Protein AF-A0A0N1ATU5-F1 (afdb_monomer_lite)

Foldseek 3Di:
DDPVVLLVVLLVCCQVPVVSSVVSLVVVCVVCVVCLLVSLQSVLVSCVVNLVLVSSLVSLVVQCPDPPHDLVSLQSNLQSCVLVVNLVRNLVSLVVSLVRCVVVVNPPCNQVSLLSNLLSCLVVVNNVSSVVSLVPHDQPDWDDPRPPDPDIRGSVVSVVSNVD

Radius of gyration: 16.93 Å; chains: 1; bounding box: 48×28×43 Å

pLDDT: mean 94.08, std 5.91, range [60.84, 98.5]

Structure (mmCIF, N/CA/C/O backbone):
data_AF-A0A0N1ATU5-F1
#
_entry.id   AF-A0A0N1ATU5-F1
#
loop_
_atom_site.group_PDB
_atom_site.id
_atom_site.type_symbol
_atom_site.label_atom_id
_atom_site.label_alt_id
_atom_site.label_comp_id
_atom_site.label_asym_id
_atom_site.label_entity_id
_atom_site.label_seq_id
_atom_site.pdbx_PDB_ins_code
_atom_site.Cartn_x
_atom_site.Cartn_y
_atom_site.Cartn_z
_atom_site.occupancy
_atom_site.B_iso_or_equiv
_atom_site.auth_seq_id
_atom_site.auth_comp_id
_atom_site.auth_asym_id
_atom_site.auth_atom_id
_atom_site.pdbx_PDB_model_num
ATOM 1 N N . MET A 1 1 ? 24.249 3.935 -19.904 1.00 75.50 1 MET A N 1
ATOM 2 C CA . MET A 1 1 ? 23.055 4.356 -19.153 1.00 75.50 1 MET A CA 1
ATOM 3 C C . MET A 1 1 ? 23.058 3.598 -17.836 1.00 75.50 1 MET A C 1
ATOM 5 O O . MET A 1 1 ? 23.311 2.400 -17.853 1.00 75.50 1 MET A O 1
ATOM 9 N N . THR A 1 2 ? 22.911 4.289 -16.713 1.00 92.00 2 THR A N 1
ATOM 10 C CA . THR A 1 2 ? 22.862 3.700 -15.366 1.00 92.00 2 THR A CA 1
ATOM 11 C C . THR A 1 2 ? 21.476 3.112 -15.080 1.00 92.00 2 THR A C 1
ATOM 13 O O . THR A 1 2 ? 20.499 3.523 -15.704 1.00 92.00 2 THR A O 1
ATOM 16 N N . LEU A 1 3 ? 21.359 2.213 -14.092 1.00 90.31 3 LEU A N 1
ATOM 17 C CA . LEU A 1 3 ? 20.059 1.662 -13.672 1.00 90.31 3 LEU A CA 1
ATOM 18 C C . LEU A 1 3 ? 19.064 2.768 -13.287 1.00 90.31 3 LEU A C 1
ATOM 20 O O . LEU A 1 3 ? 17.895 2.719 -13.651 1.00 90.31 3 LEU A O 1
ATOM 24 N N . LYS A 1 4 ? 19.539 3.824 -12.618 1.00 91.50 4 LYS A N 1
ATOM 25 C CA . LYS A 1 4 ? 18.715 4.985 -12.257 1.00 91.50 4 LYS A CA 1
ATOM 26 C C . LYS A 1 4 ? 18.145 5.703 -13.488 1.00 91.50 4 LYS A C 1
ATOM 28 O O . LYS A 1 4 ? 16.983 6.110 -13.481 1.00 91.50 4 LYS A O 1
ATOM 33 N N . GLU A 1 5 ? 18.951 5.865 -14.536 1.00 94.62 5 GLU A N 1
ATOM 34 C CA . GLU A 1 5 ? 18.516 6.480 -15.797 1.00 94.62 5 GLU A CA 1
ATOM 35 C C . GLU A 1 5 ? 17.506 5.583 -16.522 1.00 94.62 5 GLU A C 1
ATOM 37 O O . GLU A 1 5 ? 16.479 6.080 -16.979 1.00 94.62 5 GLU A O 1
ATOM 42 N N . GLN A 1 6 ? 17.744 4.266 -16.555 1.00 95.44 6 GLN A N 1
ATOM 43 C CA . GLN A 1 6 ? 16.803 3.303 -17.134 1.00 95.44 6 GLN A CA 1
ATOM 44 C C . GLN A 1 6 ? 15.454 3.307 -16.402 1.00 95.44 6 GLN A C 1
ATOM 46 O O . GLN A 1 6 ? 14.415 3.371 -17.052 1.00 95.44 6 GLN A O 1
ATOM 51 N N . LEU A 1 7 ? 15.458 3.312 -15.065 1.00 94.56 7 LEU A N 1
ATOM 52 C CA . LEU A 1 7 ? 14.240 3.375 -14.247 1.00 94.56 7 LEU A CA 1
ATOM 53 C C . LEU A 1 7 ? 13.469 4.675 -14.450 1.00 94.56 7 LEU A C 1
ATOM 55 O O . LEU A 1 7 ? 12.244 4.676 -14.527 1.00 94.56 7 LEU A O 1
ATOM 59 N N . THR A 1 8 ? 14.184 5.796 -14.548 1.00 93.69 8 THR A N 1
ATOM 60 C CA . THR A 1 8 ? 13.558 7.089 -14.850 1.00 93.69 8 THR A CA 1
ATOM 61 C C . THR A 1 8 ? 12.870 7.040 -16.209 1.00 93.69 8 THR A C 1
ATOM 63 O O . THR A 1 8 ? 11.702 7.399 -16.302 1.00 93.69 8 THR A O 1
ATOM 66 N N . ARG A 1 9 ? 13.551 6.518 -17.238 1.00 95.38 9 ARG A N 1
ATOM 67 C CA . ARG A 1 9 ? 12.968 6.352 -18.573 1.00 95.38 9 ARG A CA 1
ATOM 68 C C . ARG A 1 9 ? 11.738 5.441 -18.551 1.00 95.38 9 ARG A C 1
ATOM 70 O O . ARG A 1 9 ? 10.718 5.812 -19.116 1.00 95.38 9 ARG A O 1
ATOM 77 N N . ALA A 1 10 ? 11.825 4.283 -17.897 1.00 96.00 10 ALA A N 1
ATOM 78 C CA . ALA A 1 10 ? 10.736 3.311 -17.852 1.00 96.00 10 ALA A CA 1
ATOM 79 C C . ALA A 1 10 ? 9.486 3.866 -17.144 1.00 96.00 10 ALA A C 1
ATOM 81 O O . ALA A 1 10 ? 8.374 3.671 -17.628 1.00 96.00 10 ALA A O 1
ATOM 82 N N . ARG A 1 11 ? 9.653 4.614 -16.042 1.00 93.00 11 ARG A N 1
ATOM 83 C CA . ARG A 1 11 ? 8.532 5.267 -15.339 1.00 93.00 11 ARG A CA 1
ATOM 84 C C . ARG A 1 11 ? 7.891 6.390 -16.147 1.00 93.00 11 ARG A C 1
ATOM 86 O O . ARG A 1 11 ? 6.670 6.461 -16.193 1.00 93.00 11 ARG A O 1
ATOM 93 N N . THR A 1 12 ? 8.689 7.239 -16.797 1.00 93.12 12 THR A N 1
ATOM 94 C CA . THR A 1 12 ? 8.143 8.267 -17.697 1.00 93.12 12 THR A CA 1
ATOM 95 C C . THR A 1 12 ? 7.347 7.616 -18.823 1.00 93.12 12 THR A C 1
ATOM 97 O O . THR A 1 12 ? 6.202 7.988 -19.051 1.00 93.12 12 THR A O 1
ATOM 100 N N . ALA A 1 13 ? 7.909 6.581 -19.455 1.00 95.25 13 ALA A N 1
ATOM 101 C CA . ALA A 1 13 ? 7.227 5.849 -20.510 1.00 95.25 13 ALA A CA 1
ATOM 102 C C . ALA A 1 13 ? 5.914 5.222 -20.016 1.00 95.25 13 ALA A C 1
ATOM 104 O O . ALA A 1 13 ? 4.921 5.364 -20.704 1.00 95.25 13 ALA A O 1
ATOM 105 N N . LEU A 1 14 ? 5.836 4.641 -18.809 1.00 93.25 14 LEU A N 1
ATOM 106 C CA . LEU A 1 14 ? 4.569 4.093 -18.284 1.00 93.25 14 LEU A CA 1
ATOM 107 C C . LEU A 1 14 ? 3.415 5.104 -18.245 1.00 93.25 14 LEU A C 1
ATOM 109 O O . LEU A 1 14 ? 2.261 4.702 -18.378 1.00 93.25 14 LEU A O 1
ATOM 113 N N . ARG A 1 15 ? 3.720 6.389 -18.044 1.00 87.25 15 ARG A N 1
ATOM 114 C CA . ARG A 1 15 ? 2.720 7.461 -18.027 1.00 87.25 15 ARG A CA 1
ATOM 115 C C . ARG A 1 15 ? 2.308 7.913 -19.429 1.00 87.25 15 ARG A C 1
ATOM 117 O O . ARG A 1 15 ? 1.156 8.294 -19.611 1.00 87.25 15 ARG A O 1
ATOM 124 N N . ASP A 1 16 ? 3.237 7.886 -20.381 1.00 91.81 16 ASP A N 1
ATOM 125 C CA . ASP A 1 16 ? 3.039 8.417 -21.735 1.00 91.81 16 ASP A CA 1
ATOM 126 C C . ASP A 1 16 ? 2.561 7.333 -22.726 1.00 91.81 16 ASP A C 1
ATOM 128 O O . ASP A 1 16 ? 1.643 7.561 -23.513 1.00 91.81 16 ASP A O 1
ATOM 132 N N . ASP A 1 17 ? 3.168 6.147 -22.663 1.00 94.50 17 ASP A N 1
ATOM 133 C CA . ASP A 1 17 ? 2.861 4.934 -23.423 1.00 94.50 17 ASP A CA 1
ATOM 134 C C . ASP A 1 17 ? 3.096 3.696 -22.536 1.00 94.50 17 ASP A C 1
ATOM 136 O O . ASP A 1 17 ? 4.216 3.200 -22.359 1.00 94.50 17 ASP A O 1
ATOM 140 N N . GLU A 1 18 ? 2.005 3.169 -21.977 1.00 93.62 18 GLU A N 1
ATOM 141 C CA . GLU A 1 18 ? 2.053 2.031 -21.059 1.00 93.62 18 GLU A CA 1
ATOM 142 C C . GLU A 1 18 ? 2.760 0.805 -21.663 1.00 93.62 18 GLU A C 1
ATOM 144 O O . GLU A 1 18 ? 3.449 0.074 -20.945 1.00 93.62 18 GLU A O 1
ATOM 149 N N . PHE A 1 19 ? 2.614 0.566 -22.972 1.00 95.31 19 PHE A N 1
ATOM 150 C CA . PHE A 1 19 ? 3.228 -0.584 -23.628 1.00 95.31 19 PHE A CA 1
ATOM 151 C C . PHE A 1 19 ? 4.749 -0.428 -23.692 1.00 95.31 19 PHE A C 1
ATOM 153 O O . PHE A 1 19 ? 5.470 -1.374 -23.353 1.00 95.31 19 PHE A O 1
ATOM 160 N N . GLU A 1 20 ? 5.246 0.757 -24.063 1.00 96.88 20 GLU A N 1
ATOM 161 C CA . GLU A 1 20 ? 6.686 1.041 -24.033 1.00 96.88 20 GLU A CA 1
ATOM 162 C C . GLU A 1 20 ? 7.225 0.932 -22.602 1.00 96.88 20 GLU A C 1
ATOM 164 O O . GLU A 1 20 ? 8.195 0.210 -22.359 1.00 96.88 20 GLU A O 1
ATOM 169 N N . GLY A 1 21 ? 6.578 1.595 -21.638 1.00 96.00 21 GLY A N 1
ATOM 170 C CA . GLY A 1 21 ? 7.015 1.586 -20.242 1.00 96.00 21 GLY A CA 1
ATOM 171 C C . GLY A 1 21 ? 7.079 0.179 -19.656 1.00 96.00 21 GLY A C 1
ATOM 172 O O . GLY A 1 21 ? 8.076 -0.198 -19.034 1.00 96.00 21 GLY A O 1
ATOM 173 N N . ARG A 1 22 ? 6.052 -0.637 -19.912 1.00 96.12 22 ARG A N 1
ATOM 174 C CA . ARG A 1 22 ? 6.022 -2.039 -19.493 1.00 96.12 22 ARG A CA 1
ATOM 175 C C . ARG A 1 22 ? 7.151 -2.844 -20.136 1.00 96.12 22 ARG A C 1
ATOM 177 O O . ARG A 1 22 ? 7.820 -3.583 -19.417 1.00 96.12 22 ARG A O 1
ATOM 184 N N . SER A 1 23 ? 7.379 -2.679 -21.440 1.00 97.69 23 SER A N 1
ATOM 185 C CA . SER A 1 23 ? 8.446 -3.385 -22.166 1.00 97.69 23 SER A CA 1
ATOM 186 C C . SER A 1 23 ? 9.826 -3.053 -21.587 1.00 97.69 23 SER A C 1
ATOM 188 O O . SER A 1 23 ? 10.623 -3.949 -21.327 1.00 97.69 23 SER A O 1
ATOM 190 N N . LEU A 1 24 ? 10.085 -1.780 -21.269 1.00 97.81 24 LEU A N 1
ATOM 191 C CA . LEU A 1 24 ? 11.337 -1.356 -20.630 1.00 97.81 24 LEU A CA 1
ATOM 192 C C . LEU A 1 24 ? 11.524 -1.976 -19.238 1.00 97.81 24 LEU A C 1
ATOM 194 O O . LEU A 1 24 ? 12.637 -2.342 -18.864 1.00 97.81 24 LEU A O 1
ATOM 198 N N . PHE A 1 25 ? 10.454 -2.110 -18.452 1.00 97.69 25 PHE A N 1
ATOM 199 C CA . PHE A 1 25 ? 10.538 -2.804 -17.168 1.00 97.69 25 PHE A CA 1
ATOM 200 C C . PHE A 1 25 ? 10.753 -4.314 -17.315 1.00 97.69 25 PHE A C 1
ATOM 202 O O . PHE A 1 25 ? 11.447 -4.895 -16.483 1.00 97.69 25 PHE A O 1
ATOM 209 N N . GLU A 1 26 ? 10.175 -4.953 -18.334 1.00 97.31 26 GLU A N 1
ATOM 210 C CA . GLU A 1 26 ? 10.434 -6.365 -18.646 1.00 97.31 26 GLU A CA 1
ATOM 211 C C . GLU A 1 26 ? 11.919 -6.578 -18.986 1.00 97.31 26 GLU A C 1
ATOM 213 O O . GLU A 1 26 ? 12.562 -7.430 -18.374 1.00 97.31 26 GLU A O 1
ATOM 218 N N . GLU A 1 27 ? 12.510 -5.718 -19.822 1.00 97.44 27 GLU A N 1
ATOM 219 C CA . GLU A 1 27 ? 13.953 -5.741 -20.110 1.00 97.44 27 GLU A CA 1
ATOM 220 C C . GLU A 1 27 ? 14.811 -5.577 -18.842 1.00 97.44 27 GLU A C 1
ATOM 222 O O . GLU A 1 27 ? 15.816 -6.269 -18.665 1.00 97.44 27 GLU A O 1
ATOM 227 N N . LEU A 1 28 ? 14.418 -4.680 -17.928 1.00 97.38 28 LEU A N 1
ATOM 228 C CA . LEU A 1 28 ? 15.124 -4.490 -16.657 1.00 97.38 28 LEU A CA 1
ATOM 229 C C . LEU A 1 28 ? 15.029 -5.714 -15.744 1.00 97.38 28 LEU A C 1
ATOM 231 O O . LEU A 1 28 ? 16.011 -6.055 -15.085 1.00 97.38 28 LEU A O 1
ATOM 235 N N . LEU A 1 29 ? 13.868 -6.367 -15.692 1.00 95.81 29 LEU A N 1
ATOM 236 C CA . LEU A 1 29 ? 13.660 -7.580 -14.902 1.00 95.81 29 LEU A CA 1
ATOM 237 C C . LEU A 1 29 ? 14.516 -8.740 -15.421 1.00 95.81 29 LEU A C 1
ATOM 239 O O . LEU A 1 29 ? 15.085 -9.473 -14.610 1.00 95.81 29 LEU A O 1
ATOM 243 N N . ASP A 1 30 ? 14.662 -8.852 -16.741 1.00 96.44 30 ASP A N 1
ATOM 244 C CA . ASP A 1 30 ? 15.536 -9.838 -17.379 1.00 96.44 30 ASP A CA 1
ATOM 245 C C . ASP A 1 30 ? 17.021 -9.526 -17.139 1.00 96.44 30 ASP A C 1
ATOM 247 O O . ASP A 1 30 ? 17.820 -10.425 -16.865 1.00 96.44 30 ASP A O 1
ATOM 251 N N . GLN A 1 31 ? 17.407 -8.246 -17.197 1.00 96.44 31 GLN A N 1
ATOM 252 C CA . GLN A 1 31 ? 18.792 -7.813 -16.993 1.00 96.44 31 GLN A CA 1
ATOM 253 C C . GLN A 1 31 ? 19.237 -7.913 -15.523 1.00 96.44 31 GLN A C 1
ATOM 255 O O . GLN A 1 31 ? 20.406 -8.200 -15.246 1.00 96.44 31 GLN A O 1
ATOM 260 N N . TYR A 1 32 ? 18.325 -7.674 -14.578 1.00 95.19 32 TYR A N 1
ATOM 261 C CA . TYR A 1 32 ? 18.617 -7.593 -13.145 1.00 95.19 32 TYR A CA 1
ATOM 262 C C . TYR A 1 32 ? 17.678 -8.478 -12.302 1.00 95.19 32 TYR A C 1
ATOM 264 O O . TYR A 1 32 ? 16.976 -7.975 -11.419 1.00 95.19 32 TYR A O 1
ATOM 272 N N . PRO A 1 33 ? 17.706 -9.814 -12.469 1.00 93.69 33 PRO A N 1
ATOM 273 C CA . PRO A 1 33 ? 16.781 -10.720 -11.780 1.00 93.69 33 PRO A CA 1
ATOM 274 C C . PRO A 1 33 ? 16.920 -10.681 -10.248 1.00 93.69 33 PRO A C 1
ATOM 276 O O . PRO A 1 33 ? 15.941 -10.853 -9.525 1.00 93.69 33 PRO A O 1
ATOM 279 N N . ASN A 1 34 ? 18.116 -10.382 -9.729 1.00 92.62 34 ASN A N 1
ATOM 280 C CA . ASN A 1 34 ? 18.350 -10.243 -8.286 1.00 92.62 34 ASN A CA 1
ATOM 281 C C . ASN A 1 34 ? 17.753 -8.953 -7.694 1.00 92.62 34 ASN A C 1
ATOM 283 O O . ASN A 1 34 ? 17.584 -8.866 -6.482 1.00 92.62 34 ASN A O 1
ATOM 287 N N . ALA A 1 35 ? 17.430 -7.963 -8.531 1.00 92.69 35 ALA A N 1
ATOM 288 C CA . ALA A 1 35 ? 16.773 -6.719 -8.132 1.00 92.69 35 ALA A CA 1
ATOM 289 C C . ALA A 1 35 ? 15.251 -6.775 -8.351 1.00 92.69 35 ALA A C 1
ATOM 291 O O . ALA A 1 35 ? 14.584 -5.743 -8.311 1.00 92.69 35 ALA A O 1
ATOM 292 N N . ARG A 1 36 ? 14.682 -7.968 -8.593 1.00 93.44 36 ARG A N 1
ATOM 293 C CA . ARG A 1 36 ? 13.279 -8.142 -8.991 1.00 93.44 36 ARG A CA 1
ATOM 294 C C . ARG A 1 36 ? 12.297 -7.389 -8.098 1.00 93.44 36 ARG A C 1
ATOM 296 O O . ARG A 1 36 ? 11.438 -6.689 -8.623 1.00 93.44 36 ARG A O 1
ATOM 303 N N . SER A 1 37 ? 12.414 -7.511 -6.777 1.00 94.88 37 SER A N 1
ATOM 304 C CA . SER A 1 37 ? 11.495 -6.831 -5.857 1.00 94.88 37 SER A CA 1
ATOM 305 C C . SER A 1 37 ? 11.596 -5.311 -5.960 1.00 94.88 37 SER A C 1
ATOM 307 O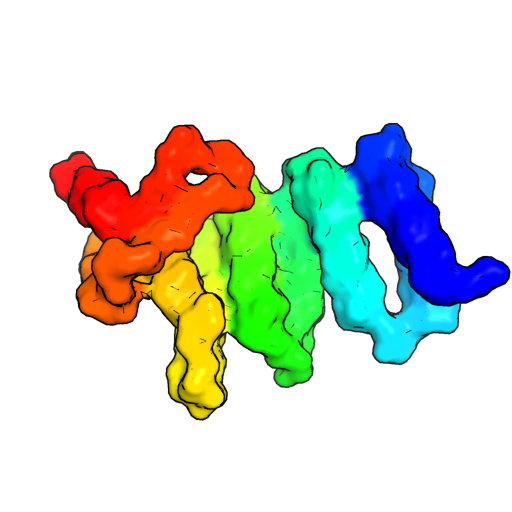 O . SER A 1 37 ? 10.572 -4.641 -5.953 1.00 94.88 37 SER A O 1
ATOM 309 N N . ASP A 1 38 ? 12.800 -4.759 -6.110 1.00 94.12 38 ASP A N 1
ATOM 310 C CA . ASP A 1 38 ? 12.987 -3.312 -6.268 1.00 94.12 38 ASP A CA 1
ATOM 311 C C . ASP A 1 38 ? 12.412 -2.820 -7.597 1.00 94.12 38 ASP A C 1
ATOM 313 O O . ASP A 1 38 ? 11.697 -1.822 -7.633 1.00 94.12 38 ASP A O 1
ATOM 317 N N . LEU A 1 39 ? 12.628 -3.571 -8.678 1.00 96.38 39 LEU A N 1
ATOM 318 C CA . LEU A 1 39 ? 12.054 -3.262 -9.987 1.00 96.38 39 LEU A CA 1
ATOM 319 C C . LEU A 1 39 ? 10.522 -3.328 -9.983 1.00 96.38 39 LEU A C 1
ATOM 321 O O . LEU A 1 39 ? 9.875 -2.456 -10.557 1.00 96.38 39 LEU A O 1
ATOM 325 N N . LEU A 1 40 ? 9.934 -4.317 -9.304 1.00 97.06 40 LEU A N 1
ATOM 326 C CA . LEU A 1 40 ? 8.484 -4.405 -9.123 1.00 97.06 40 LEU A CA 1
ATOM 327 C C . LEU A 1 40 ? 7.929 -3.228 -8.315 1.00 97.06 40 LEU A C 1
ATOM 329 O O . LEU A 1 40 ? 6.875 -2.700 -8.656 1.00 97.06 40 LEU A O 1
ATOM 333 N N . ARG A 1 41 ? 8.629 -2.781 -7.264 1.00 96.75 41 ARG A N 1
ATOM 334 C CA . ARG A 1 41 ? 8.224 -1.595 -6.489 1.00 96.75 41 ARG A CA 1
ATOM 335 C C . ARG A 1 41 ? 8.216 -0.335 -7.354 1.00 96.75 41 ARG A C 1
ATOM 337 O O . ARG A 1 41 ? 7.270 0.443 -7.260 1.00 96.75 41 ARG A O 1
ATOM 344 N N . GLU A 1 42 ? 9.237 -0.152 -8.190 1.00 96.44 42 GLU A N 1
ATOM 345 C CA . GLU A 1 42 ? 9.343 0.989 -9.108 1.00 96.44 42 GLU A CA 1
ATOM 346 C C . GLU A 1 42 ? 8.286 0.940 -10.218 1.00 96.44 42 GLU A C 1
ATOM 348 O O . GLU A 1 42 ? 7.672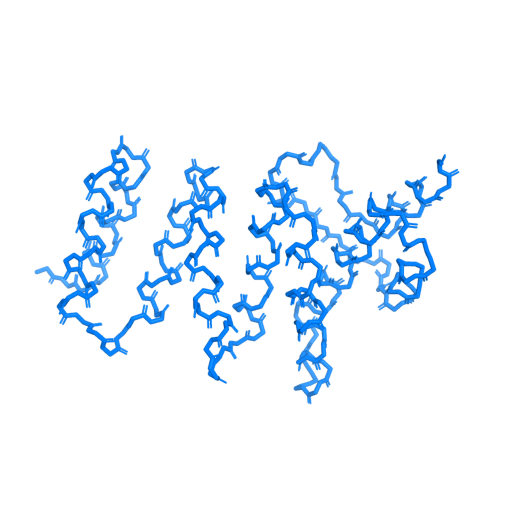 1.964 -10.522 1.00 96.44 42 GLU A O 1
ATOM 353 N N . ARG A 1 43 ? 8.024 -0.241 -10.795 1.00 97.56 43 ARG A N 1
ATOM 354 C CA . ARG A 1 43 ? 6.973 -0.410 -11.809 1.00 97.56 43 ARG A CA 1
ATOM 355 C C . ARG A 1 43 ? 5.589 -0.166 -11.225 1.00 97.56 43 ARG A C 1
ATOM 357 O O . ARG A 1 43 ? 4.800 0.572 -11.807 1.00 97.56 43 ARG A O 1
ATOM 364 N N . SER A 1 44 ? 5.334 -0.720 -10.044 1.00 97.19 44 SER A N 1
ATOM 365 C CA . SER A 1 44 ? 4.104 -0.492 -9.296 1.00 97.19 44 SER A CA 1
ATOM 366 C C . SER A 1 44 ? 3.851 0.993 -9.044 1.00 97.19 44 SER A C 1
ATOM 368 O O . SER A 1 44 ? 2.746 1.471 -9.284 1.00 97.19 44 SER A O 1
ATOM 370 N N . LEU A 1 45 ? 4.881 1.730 -8.611 1.00 94.62 45 LEU A N 1
ATOM 371 C CA . LEU A 1 45 ? 4.782 3.173 -8.411 1.00 94.62 45 LEU A CA 1
ATOM 372 C C . LEU A 1 45 ? 4.424 3.892 -9.720 1.00 94.62 45 LEU A C 1
ATOM 374 O O . LEU A 1 45 ? 3.523 4.721 -9.720 1.00 94.62 45 LEU A O 1
ATOM 378 N N . GLY A 1 46 ? 5.067 3.535 -10.836 1.00 94.38 46 GLY A N 1
ATOM 379 C CA . GLY A 1 46 ? 4.734 4.100 -12.148 1.00 94.38 46 GLY A CA 1
ATOM 380 C C . GLY A 1 46 ? 3.290 3.818 -12.579 1.00 94.38 46 GLY A C 1
ATOM 381 O O . GLY A 1 46 ? 2.618 4.711 -13.088 1.00 94.38 46 GLY A O 1
ATOM 382 N N . TYR A 1 47 ? 2.779 2.608 -12.325 1.00 96.12 47 TYR A N 1
ATOM 383 C CA . TYR A 1 47 ? 1.367 2.291 -12.556 1.00 96.12 47 TYR A CA 1
ATOM 384 C C . TYR A 1 47 ? 0.431 3.112 -11.663 1.00 96.12 47 TYR A C 1
ATOM 386 O O . TYR A 1 47 ? -0.580 3.604 -12.157 1.00 96.12 47 TYR A O 1
ATOM 394 N N . ALA A 1 48 ? 0.760 3.293 -10.382 1.00 94.31 48 ALA A N 1
ATOM 395 C CA . ALA A 1 48 ? -0.039 4.105 -9.466 1.00 94.31 48 ALA A CA 1
ATOM 396 C C . ALA A 1 48 ? -0.067 5.584 -9.889 1.00 94.31 48 ALA A C 1
ATOM 398 O O . ALA A 1 48 ? -1.135 6.182 -9.929 1.00 94.31 48 ALA A O 1
ATOM 399 N N . GLU A 1 49 ? 1.071 6.155 -10.299 1.00 91.56 49 GLU A N 1
ATOM 400 C CA . GLU A 1 49 ? 1.152 7.524 -10.838 1.00 91.56 49 GLU A CA 1
ATOM 401 C C . GLU A 1 49 ? 0.344 7.709 -12.135 1.00 91.56 49 GLU A C 1
ATOM 403 O O . GLU A 1 49 ? -0.086 8.820 -12.447 1.00 91.56 49 GLU A O 1
ATOM 408 N N . ALA A 1 50 ? 0.137 6.631 -12.895 1.00 91.75 50 ALA A N 1
ATOM 409 C CA . ALA A 1 50 ? -0.718 6.603 -14.079 1.00 91.75 50 ALA A CA 1
ATOM 410 C C . ALA A 1 50 ? -2.198 6.287 -13.759 1.00 91.75 50 ALA A C 1
ATOM 412 O O . ALA A 1 50 ? -3.008 6.176 -14.679 1.00 91.75 50 ALA A O 1
ATOM 413 N N . GLY A 1 51 ? -2.562 6.103 -12.483 1.00 91.88 51 GLY A N 1
ATOM 414 C CA . GLY A 1 51 ? -3.909 5.718 -12.043 1.00 91.88 51 GLY A CA 1
ATOM 415 C C . GLY A 1 51 ? -4.287 4.257 -12.331 1.00 91.88 51 GLY A C 1
ATOM 416 O O . GLY A 1 51 ? -5.434 3.859 -12.136 1.00 91.88 51 GLY A O 1
ATOM 417 N N . ALA A 1 52 ? -3.344 3.430 -12.790 1.00 94.44 52 ALA A N 1
ATOM 418 C CA . ALA A 1 52 ? -3.550 2.017 -13.109 1.00 94.44 52 ALA A CA 1
ATOM 419 C C . ALA A 1 52 ? -3.400 1.131 -11.857 1.00 94.44 52 ALA A C 1
ATOM 421 O O . ALA A 1 52 ? -2.528 0.255 -11.787 1.00 94.44 52 ALA A O 1
ATOM 422 N N . PHE A 1 53 ? -4.244 1.364 -10.848 1.00 95.75 53 PHE A N 1
ATOM 423 C CA . PHE A 1 53 ? -4.118 0.748 -9.521 1.00 95.75 53 PHE A CA 1
ATOM 424 C C . PHE A 1 53 ? -4.186 -0.780 -9.526 1.00 95.75 53 PHE A C 1
ATOM 426 O O . PHE A 1 53 ? -3.475 -1.413 -8.752 1.00 95.75 53 PHE A O 1
ATOM 433 N N . ASP A 1 54 ? -4.940 -1.392 -10.436 1.00 97.19 54 ASP A N 1
ATOM 434 C CA . ASP A 1 54 ? -5.041 -2.851 -10.566 1.00 97.19 54 ASP A CA 1
ATOM 435 C C . ASP A 1 54 ? -3.667 -3.470 -10.889 1.00 97.19 54 ASP A C 1
ATOM 437 O O . ASP A 1 54 ? -3.278 -4.510 -10.348 1.00 97.19 54 ASP A O 1
ATOM 441 N N . LYS A 1 55 ? -2.899 -2.798 -11.757 1.00 97.06 55 LYS A N 1
ATOM 442 C CA . LYS A 1 55 ? -1.549 -3.212 -12.168 1.00 97.06 55 LYS A CA 1
ATOM 443 C C . LYS A 1 55 ? -0.527 -2.874 -11.089 1.00 97.06 55 LYS A C 1
ATOM 445 O O . LYS A 1 55 ? 0.331 -3.701 -10.780 1.00 97.06 55 LYS A O 1
ATOM 450 N N . ALA A 1 56 ? -0.660 -1.702 -10.466 1.00 97.38 56 ALA A N 1
ATOM 451 C CA . ALA A 1 56 ? 0.160 -1.316 -9.323 1.00 97.38 56 ALA A CA 1
ATOM 452 C C . ALA A 1 56 ? 0.030 -2.325 -8.173 1.00 97.38 56 ALA A C 1
ATOM 454 O O . ALA A 1 56 ? 1.036 -2.731 -7.580 1.00 97.38 56 ALA A O 1
ATOM 455 N N . PHE A 1 57 ? -1.198 -2.766 -7.895 1.00 98.12 57 PHE A N 1
ATOM 456 C CA . PHE A 1 57 ? -1.501 -3.793 -6.912 1.00 98.12 57 PHE A CA 1
ATOM 457 C C . PHE A 1 57 ? -0.918 -5.151 -7.306 1.00 98.12 57 PHE A C 1
ATOM 459 O O . PHE A 1 57 ? -0.307 -5.790 -6.454 1.00 98.12 57 PHE A O 1
ATOM 466 N N . ALA A 1 58 ? -1.036 -5.579 -8.567 1.00 98.00 58 ALA A N 1
ATOM 467 C CA . ALA A 1 58 ? -0.468 -6.853 -9.015 1.00 98.00 58 ALA A CA 1
ATOM 468 C C . ALA A 1 58 ? 1.038 -6.958 -8.709 1.00 98.00 58 ALA A C 1
ATOM 470 O O . ALA A 1 58 ? 1.482 -7.958 -8.147 1.00 98.00 58 ALA A O 1
ATOM 471 N N . ASP A 1 59 ? 1.803 -5.899 -8.983 1.00 97.81 59 ASP A N 1
ATOM 472 C CA . ASP A 1 59 ? 3.232 -5.853 -8.664 1.00 97.81 59 ASP A CA 1
ATOM 473 C C . ASP A 1 59 ? 3.498 -5.808 -7.150 1.00 97.81 59 ASP A C 1
ATOM 475 O O . ASP A 1 59 ? 4.401 -6.488 -6.656 1.00 97.81 59 ASP A O 1
ATOM 479 N N . ARG A 1 60 ? 2.716 -5.036 -6.378 1.00 97.25 60 ARG A N 1
ATOM 480 C CA . ARG A 1 60 ? 2.890 -4.973 -4.914 1.00 97.25 60 ARG A CA 1
ATOM 481 C C . ARG A 1 60 ? 2.511 -6.255 -4.220 1.00 97.25 60 ARG A C 1
ATOM 483 O O . ARG A 1 60 ? 3.184 -6.602 -3.259 1.00 97.25 60 ARG A O 1
ATOM 490 N N . ARG A 1 61 ? 1.487 -6.955 -4.694 1.00 98.00 61 ARG A N 1
ATOM 491 C CA . ARG A 1 61 ? 1.107 -8.278 -4.208 1.00 98.00 61 ARG A CA 1
ATOM 492 C C . ARG A 1 61 ? 2.291 -9.228 -4.309 1.00 98.00 61 ARG A C 1
ATOM 494 O O . ARG A 1 61 ? 2.676 -9.815 -3.305 1.00 98.00 61 ARG A O 1
ATOM 501 N N . ASP A 1 62 ? 2.903 -9.315 -5.488 1.00 96.81 62 ASP A N 1
ATOM 502 C CA . ASP A 1 62 ? 4.046 -10.199 -5.725 1.00 96.81 62 ASP A CA 1
ATOM 503 C C . ASP A 1 62 ? 5.215 -9.891 -4.767 1.00 96.81 62 ASP A C 1
ATOM 505 O O . ASP A 1 62 ? 5.869 -10.806 -4.267 1.00 96.81 62 ASP A O 1
ATOM 509 N N . VAL A 1 63 ? 5.459 -8.611 -4.456 1.00 96.69 63 VAL A N 1
ATOM 510 C CA . VAL A 1 63 ? 6.483 -8.203 -3.477 1.00 96.69 63 VAL A CA 1
ATOM 511 C C . VAL A 1 63 ? 6.047 -8.475 -2.032 1.00 96.69 63 VAL A C 1
ATOM 513 O O . VAL A 1 63 ? 6.850 -8.938 -1.224 1.00 96.69 63 VAL A O 1
ATOM 516 N N . ALA A 1 64 ? 4.795 -8.179 -1.684 1.00 96.94 64 ALA A N 1
ATOM 517 C CA . ALA A 1 64 ? 4.241 -8.297 -0.338 1.00 96.94 64 ALA A CA 1
ATOM 518 C C . ALA A 1 64 ? 4.082 -9.758 0.111 1.00 96.94 64 ALA A C 1
ATOM 520 O O . ALA A 1 64 ? 4.192 -10.057 1.305 1.00 96.94 64 ALA A O 1
ATOM 521 N N . ASP A 1 65 ? 3.840 -10.664 -0.833 1.00 95.81 65 ASP A N 1
ATOM 522 C CA . ASP A 1 65 ? 3.666 -12.096 -0.588 1.00 95.81 65 ASP A CA 1
ATOM 523 C C . ASP A 1 65 ? 4.990 -12.874 -0.586 1.00 95.81 65 ASP A C 1
ATOM 525 O O . ASP A 1 65 ? 5.009 -14.044 -0.210 1.00 95.81 65 ASP A O 1
ATOM 529 N N . ALA A 1 66 ? 6.109 -12.227 -0.920 1.00 91.56 66 ALA A N 1
ATOM 530 C CA . ALA A 1 66 ? 7.437 -12.799 -0.736 1.00 91.56 66 ALA A CA 1
ATOM 531 C C . ALA A 1 66 ? 7.863 -12.798 0.748 1.00 91.56 66 ALA A C 1
ATOM 533 O O . ALA A 1 66 ? 7.559 -11.865 1.497 1.00 91.56 66 ALA A O 1
ATOM 534 N N . ASP A 1 67 ? 8.653 -13.800 1.156 1.00 73.81 67 ASP A N 1
ATOM 535 C CA . ASP A 1 67 ? 9.095 -14.013 2.550 1.00 73.81 67 ASP A CA 1
ATOM 536 C C . ASP A 1 67 ? 9.794 -12.792 3.183 1.00 73.81 67 ASP A C 1
ATOM 538 O O . ASP A 1 67 ? 9.723 -12.572 4.393 1.00 73.81 67 ASP A O 1
ATOM 542 N N . MET A 1 68 ? 10.457 -11.967 2.365 1.00 80.75 68 MET A N 1
ATOM 543 C CA . MET A 1 68 ? 11.208 -10.782 2.799 1.00 80.75 68 MET A CA 1
ATOM 544 C C . MET A 1 68 ? 10.474 -9.454 2.549 1.00 80.75 68 MET A C 1
ATOM 546 O O . MET A 1 68 ? 11.120 -8.410 2.434 1.00 80.75 68 MET A O 1
ATOM 550 N N . SER A 1 69 ? 9.142 -9.459 2.450 1.00 91.38 69 SER A N 1
ATOM 551 C CA . SER A 1 69 ? 8.376 -8.213 2.330 1.00 91.38 69 SER A CA 1
ATOM 552 C C . SER A 1 69 ? 8.596 -7.285 3.527 1.00 91.38 69 SER A C 1
ATOM 554 O O . SER A 1 69 ? 8.853 -7.730 4.645 1.00 91.38 69 SER A O 1
ATOM 556 N N . SER A 1 70 ? 8.515 -5.975 3.308 1.00 96.25 70 SER A N 1
ATOM 557 C CA . SER A 1 70 ? 8.599 -4.962 4.366 1.00 96.25 70 SER A CA 1
ATOM 558 C C . SER A 1 70 ? 7.208 -4.502 4.822 1.00 96.25 70 SER A C 1
ATOM 560 O O . SER A 1 70 ? 6.203 -4.773 4.165 1.00 96.25 70 SER A O 1
ATOM 562 N N . ILE A 1 71 ? 7.135 -3.746 5.926 1.00 98.06 71 ILE A N 1
ATOM 563 C CA . ILE A 1 71 ? 5.895 -3.059 6.343 1.00 98.06 71 ILE A CA 1
ATOM 564 C C . ILE A 1 71 ? 5.364 -2.166 5.208 1.00 98.06 71 ILE A C 1
ATOM 566 O O . ILE A 1 71 ? 4.165 -2.159 4.948 1.00 98.06 71 ILE A O 1
ATOM 570 N N . ALA A 1 72 ? 6.252 -1.463 4.496 1.00 97.62 72 ALA A N 1
ATOM 571 C CA . ALA A 1 72 ? 5.866 -0.601 3.382 1.00 97.62 72 ALA A CA 1
ATOM 572 C C . ALA A 1 72 ? 5.250 -1.397 2.220 1.00 97.62 72 ALA A C 1
ATOM 574 O O . ALA A 1 72 ? 4.268 -0.957 1.635 1.00 97.62 72 ALA A O 1
ATOM 575 N N . ASP A 1 73 ? 5.781 -2.582 1.904 1.00 98.19 73 ASP A N 1
ATOM 576 C CA . ASP A 1 73 ? 5.227 -3.421 0.832 1.00 98.19 73 ASP A CA 1
ATOM 577 C C . ASP A 1 73 ? 3.802 -3.875 1.149 1.00 98.19 73 ASP A C 1
ATOM 579 O O . ASP A 1 73 ? 2.937 -3.827 0.279 1.00 98.19 73 ASP A O 1
ATOM 583 N N . LEU A 1 74 ? 3.545 -4.247 2.408 1.00 98.44 74 LEU A N 1
ATOM 584 C CA . LEU A 1 74 ? 2.204 -4.591 2.884 1.00 98.44 74 LEU A CA 1
ATOM 585 C C . LEU A 1 74 ? 1.270 -3.380 2.816 1.00 98.44 74 LEU A C 1
ATOM 587 O O . LEU A 1 74 ? 0.147 -3.493 2.334 1.00 98.44 74 LEU A O 1
ATOM 591 N N . TYR A 1 75 ? 1.742 -2.219 3.266 1.00 98.38 75 TYR A N 1
ATOM 592 C CA . TYR A 1 75 ? 0.961 -0.989 3.239 1.00 98.38 75 TYR A CA 1
ATOM 593 C C . TYR A 1 75 ? 0.553 -0.602 1.806 1.00 98.38 75 TYR A C 1
ATOM 595 O O . TYR A 1 75 ? -0.635 -0.434 1.537 1.00 98.38 75 TYR A O 1
ATOM 603 N N . PHE A 1 76 ? 1.506 -0.543 0.867 1.00 97.88 76 PHE A N 1
ATOM 604 C CA . PHE A 1 76 ? 1.227 -0.171 -0.526 1.00 97.88 76 PHE A CA 1
ATOM 605 C C . PHE A 1 76 ? 0.405 -1.223 -1.280 1.00 97.88 76 PHE A C 1
ATOM 607 O O . PHE A 1 76 ? -0.400 -0.860 -2.133 1.00 97.88 76 PHE A O 1
ATOM 614 N N . ALA A 1 77 ? 0.545 -2.515 -0.959 1.00 98.31 77 ALA A N 1
ATOM 615 C CA . ALA A 1 77 ? -0.348 -3.541 -1.500 1.00 98.31 77 ALA A CA 1
ATOM 616 C C . ALA A 1 77 ? -1.806 -3.294 -1.076 1.00 98.31 77 ALA A C 1
ATOM 618 O O . ALA A 1 77 ? -2.701 -3.326 -1.917 1.00 98.31 77 ALA A O 1
ATOM 619 N N . GLY A 1 78 ? -2.043 -2.994 0.207 1.00 98.00 78 GLY A N 1
ATOM 620 C CA . GLY A 1 78 ? -3.377 -2.646 0.704 1.00 98.00 78 GLY A CA 1
ATOM 621 C C . GLY A 1 78 ? -3.921 -1.364 0.075 1.00 98.00 78 GLY A C 1
ATOM 622 O O . GLY A 1 78 ? -5.070 -1.326 -0.359 1.00 98.00 78 GLY A O 1
ATOM 623 N N . GLU A 1 79 ? -3.083 -0.332 -0.022 1.00 97.50 79 GLU A N 1
ATOM 624 C CA . GLU A 1 79 ? -3.449 0.962 -0.598 1.00 97.50 79 GLU A CA 1
ATOM 625 C C . GLU A 1 79 ? -3.863 0.847 -2.068 1.00 97.50 79 GLU A C 1
ATOM 627 O O . GLU A 1 79 ? -4.945 1.305 -2.435 1.00 97.50 79 GLU A O 1
ATOM 632 N N . TYR A 1 80 ? -3.057 0.193 -2.906 1.00 97.75 80 TYR A N 1
ATOM 633 C CA . TYR A 1 80 ? -3.382 0.058 -4.325 1.00 97.75 80 TYR A CA 1
ATOM 634 C C . TYR A 1 80 ? -4.551 -0.898 -4.565 1.00 97.75 80 TYR A C 1
ATOM 636 O O . TYR A 1 80 ? -5.372 -0.622 -5.432 1.00 97.75 80 TYR A O 1
ATOM 644 N N . ALA A 1 81 ? -4.707 -1.961 -3.765 1.00 97.62 81 ALA A N 1
ATOM 645 C CA . ALA A 1 81 ? -5.911 -2.794 -3.821 1.00 97.62 81 ALA A CA 1
ATOM 646 C C . ALA A 1 81 ? -7.178 -1.985 -3.503 1.00 97.62 81 ALA A C 1
ATOM 648 O O . ALA A 1 81 ? -8.206 -2.139 -4.161 1.00 97.62 81 ALA A O 1
ATOM 649 N N . MET A 1 82 ? -7.103 -1.100 -2.506 1.00 95.81 82 MET A N 1
ATOM 650 C CA . MET A 1 82 ? -8.215 -0.241 -2.108 1.00 95.81 82 MET A CA 1
ATOM 651 C C . MET A 1 82 ? -8.565 0.782 -3.193 1.00 95.81 82 MET A C 1
ATOM 653 O O . MET A 1 82 ? -9.747 0.952 -3.488 1.00 95.81 82 MET A O 1
ATOM 657 N N . GLN A 1 83 ? -7.565 1.415 -3.815 1.00 94.81 83 GLN A N 1
ATOM 658 C CA . GLN A 1 83 ? -7.769 2.354 -4.929 1.00 94.81 83 GLN A CA 1
ATOM 659 C C . GLN A 1 83 ? -8.240 1.651 -6.215 1.00 94.81 83 GLN A C 1
ATOM 661 O O . GLN A 1 83 ? -9.020 2.219 -6.972 1.00 94.81 83 GLN A O 1
ATOM 666 N N . ALA A 1 84 ? -7.895 0.374 -6.404 1.00 95.31 84 ALA A N 1
ATOM 667 C CA . ALA A 1 84 ? -8.478 -0.500 -7.428 1.00 95.31 84 ALA A CA 1
ATOM 668 C C . ALA A 1 84 ? -9.903 -0.999 -7.081 1.00 95.31 84 ALA A C 1
ATOM 670 O O . ALA A 1 84 ? -10.458 -1.853 -7.771 1.00 95.31 84 ALA A O 1
ATOM 671 N N . GLY A 1 85 ? -10.502 -0.537 -5.975 1.00 94.31 85 GLY A N 1
ATOM 672 C CA . GLY A 1 85 ? -11.852 -0.918 -5.539 1.00 94.31 85 GLY A CA 1
ATOM 673 C C . GLY A 1 85 ? -11.976 -2.318 -4.922 1.00 94.31 85 GLY A C 1
ATOM 674 O O . GLY A 1 85 ? -13.082 -2.749 -4.594 1.00 94.31 85 GLY A O 1
ATOM 675 N N . SER A 1 86 ? -10.865 -3.024 -4.715 1.00 95.56 86 SER A N 1
ATOM 676 C CA . SER A 1 86 ? -10.823 -4.407 -4.221 1.00 95.56 86 SER A CA 1
ATOM 677 C C . SER A 1 86 ? -10.644 -4.449 -2.699 1.00 95.56 86 SER A C 1
ATOM 679 O O . SER A 1 86 ? -9.584 -4.793 -2.173 1.00 95.56 86 SER A O 1
ATOM 681 N N . LEU A 1 87 ? -11.687 -4.055 -1.960 1.00 95.00 87 LEU A N 1
ATOM 682 C CA . LEU A 1 87 ? -11.650 -3.941 -0.490 1.00 95.00 87 LEU A CA 1
ATOM 683 C C . LEU A 1 87 ? -11.377 -5.275 0.226 1.00 95.00 87 LEU A C 1
ATOM 685 O O . LEU A 1 87 ? -10.729 -5.301 1.276 1.00 95.00 87 LEU A O 1
ATOM 689 N N . ASP A 1 88 ? -11.866 -6.376 -0.342 1.00 96.06 88 ASP A N 1
ATOM 690 C CA . ASP A 1 88 ? -11.655 -7.741 0.142 1.00 96.06 88 ASP A CA 1
ATOM 691 C C . ASP A 1 88 ? -10.184 -8.164 0.050 1.00 96.06 88 ASP A C 1
ATOM 693 O O . ASP A 1 88 ? -9.691 -8.874 0.929 1.00 96.06 88 ASP A O 1
ATOM 697 N N . GLN A 1 89 ? -9.474 -7.669 -0.967 1.00 97.62 89 GLN A N 1
ATOM 698 C CA . GLN A 1 89 ? -8.039 -7.868 -1.138 1.00 97.62 89 GLN A CA 1
ATOM 699 C C . GLN A 1 89 ? -7.219 -6.881 -0.302 1.00 97.62 89 GLN A C 1
ATOM 701 O O . GLN A 1 89 ? -6.197 -7.269 0.256 1.00 97.62 89 GLN A O 1
ATOM 706 N N . ALA A 1 90 ? -7.676 -5.636 -0.150 1.00 97.94 90 ALA A N 1
ATOM 707 C CA . ALA A 1 90 ? -6.966 -4.598 0.595 1.00 97.94 90 AL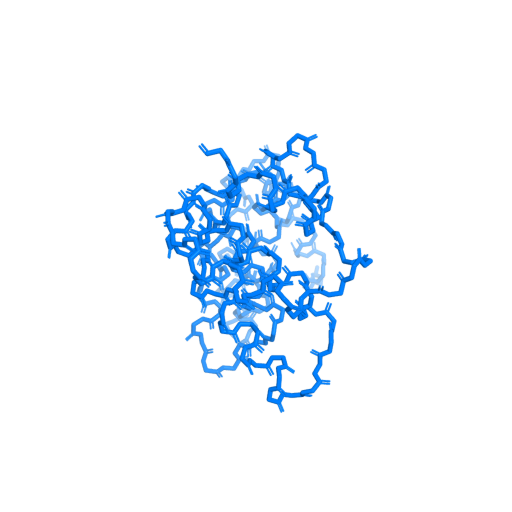A A CA 1
ATOM 708 C C . ALA A 1 90 ? -6.851 -4.897 2.099 1.00 97.94 90 ALA A C 1
ATOM 710 O O . ALA A 1 90 ? -5.769 -4.791 2.685 1.00 97.94 90 ALA A O 1
ATOM 711 N N . ALA A 1 91 ? -7.959 -5.293 2.738 1.00 97.44 91 ALA A N 1
ATOM 712 C CA . ALA A 1 91 ? -8.011 -5.458 4.191 1.00 97.44 91 ALA A CA 1
ATOM 713 C C . ALA A 1 91 ? -6.965 -6.453 4.748 1.00 97.44 91 ALA A C 1
ATOM 715 O O . ALA A 1 91 ? -6.298 -6.104 5.726 1.00 97.44 91 ALA A O 1
ATOM 716 N N . PRO A 1 92 ? -6.749 -7.648 4.156 1.00 97.75 92 PRO A N 1
ATOM 717 C CA . PRO A 1 92 ? -5.689 -8.564 4.584 1.00 97.75 92 PRO A CA 1
ATOM 718 C C . PRO A 1 92 ? -4.276 -7.962 4.567 1.00 97.75 92 PRO A C 1
ATOM 720 O O . PRO A 1 92 ? -3.484 -8.252 5.466 1.00 97.75 92 PRO A O 1
ATOM 723 N N . TYR A 1 93 ? -3.941 -7.118 3.585 1.00 98.50 93 TYR A N 1
ATOM 724 C CA . TYR A 1 93 ? -2.619 -6.484 3.519 1.00 98.50 93 TYR A CA 1
ATOM 725 C C . TYR A 1 93 ? -2.427 -5.450 4.622 1.00 98.50 93 TYR A C 1
ATOM 727 O O . TYR A 1 93 ? -1.386 -5.454 5.284 1.00 98.50 93 TYR A O 1
ATOM 735 N N . PHE A 1 94 ? -3.445 -4.633 4.905 1.00 98.50 94 PHE A N 1
ATOM 736 C CA . PHE A 1 94 ? -3.391 -3.725 6.048 1.00 98.50 94 PHE A CA 1
ATOM 737 C C . PHE A 1 94 ? -3.327 -4.478 7.382 1.00 98.50 94 PHE A C 1
ATOM 739 O O . PHE A 1 94 ? -2.540 -4.107 8.247 1.00 98.50 94 PHE A O 1
ATOM 746 N N . GLU A 1 95 ? -4.073 -5.574 7.554 1.00 98.00 95 GLU A N 1
ATOM 747 C CA . GLU A 1 95 ? -4.002 -6.410 8.764 1.00 98.00 95 GLU A CA 1
ATOM 748 C C . GLU A 1 95 ? -2.596 -7.000 8.974 1.00 98.00 95 GLU A C 1
ATOM 750 O O . GLU A 1 95 ? -2.057 -6.952 10.083 1.00 98.00 95 GLU A O 1
ATOM 755 N N . ARG A 1 96 ? -1.949 -7.479 7.903 1.00 97.88 96 ARG A N 1
ATOM 756 C CA . ARG A 1 96 ? -0.547 -7.928 7.945 1.00 97.88 96 ARG A CA 1
ATOM 757 C C . ARG A 1 96 ? 0.415 -6.775 8.244 1.00 97.88 96 ARG A C 1
ATOM 759 O O . ARG A 1 96 ? 1.345 -6.960 9.029 1.00 97.88 96 ARG A O 1
ATOM 766 N N . CYS A 1 97 ? 0.191 -5.596 7.660 1.00 98.44 97 CYS A N 1
ATOM 767 C CA . CYS A 1 97 ? 0.967 -4.386 7.940 1.00 98.44 97 CYS A CA 1
ATOM 768 C C . CYS A 1 97 ? 0.901 -4.031 9.432 1.00 98.44 97 CYS A C 1
ATOM 770 O O . CYS A 1 97 ? 1.939 -3.840 10.058 1.00 98.44 97 CYS A O 1
ATOM 772 N N . ILE A 1 98 ? -0.299 -4.021 10.020 1.00 98.38 98 ILE A N 1
ATOM 773 C CA . ILE A 1 98 ? -0.530 -3.759 11.449 1.00 98.38 98 ILE A CA 1
ATOM 774 C C . ILE A 1 98 ? 0.215 -4.781 12.309 1.00 98.38 98 ILE A C 1
ATOM 776 O O . ILE A 1 98 ? 0.972 -4.397 13.201 1.00 98.38 98 ILE A O 1
ATOM 780 N N . ALA A 1 99 ? 0.042 -6.077 12.031 1.00 97.62 99 ALA A N 1
ATOM 781 C CA . ALA A 1 99 ? 0.686 -7.142 12.796 1.00 97.62 99 ALA A CA 1
ATOM 782 C C . ALA A 1 99 ? 2.218 -7.012 12.778 1.00 97.62 99 ALA A C 1
ATOM 784 O O . ALA A 1 99 ? 2.872 -7.121 13.819 1.00 97.62 99 ALA A O 1
ATOM 785 N N . ARG A 1 100 ? 2.795 -6.713 11.608 1.00 97.38 100 ARG A N 1
ATOM 786 C CA . ARG A 1 100 ? 4.240 -6.535 11.452 1.00 97.38 100 ARG A CA 1
ATOM 787 C C . ARG A 1 100 ? 4.747 -5.262 12.123 1.00 97.38 100 ARG A C 1
ATOM 789 O O . ARG A 1 100 ? 5.742 -5.320 12.838 1.00 97.38 100 ARG A O 1
ATOM 796 N N . SER A 1 101 ? 4.032 -4.147 11.974 1.00 98.00 101 SER A N 1
ATOM 797 C CA . SER A 1 101 ? 4.307 -2.894 12.684 1.00 98.00 101 SER A CA 1
ATOM 798 C C . SER A 1 101 ? 4.344 -3.079 14.198 1.00 98.00 101 SER A C 1
ATOM 800 O O . SER A 1 101 ? 5.245 -2.559 14.851 1.00 98.00 101 SER A O 1
ATOM 802 N N . LEU A 1 102 ? 3.411 -3.847 14.764 1.00 97.38 102 LEU A N 1
ATOM 803 C CA . LEU A 1 102 ? 3.391 -4.150 16.195 1.00 97.38 102 LEU A CA 1
ATOM 804 C C . LEU A 1 102 ? 4.578 -5.020 16.618 1.00 97.38 102 LEU A C 1
ATOM 806 O O . LEU A 1 102 ? 5.237 -4.710 17.611 1.00 97.38 102 LEU A O 1
ATOM 810 N N . ASN A 1 103 ? 4.880 -6.069 15.850 1.00 97.25 103 ASN A N 1
ATOM 811 C CA . ASN A 1 103 ? 6.010 -6.957 16.121 1.00 97.25 103 ASN A CA 1
ATOM 812 C C . ASN A 1 103 ? 7.358 -6.215 16.073 1.00 97.25 103 ASN A C 1
ATOM 814 O O . ASN A 1 103 ? 8.200 -6.379 16.953 1.00 97.25 103 ASN A O 1
ATOM 818 N N . GLU A 1 104 ? 7.542 -5.357 15.070 1.00 97.00 104 GLU A N 1
ATOM 819 C CA . GLU A 1 104 ? 8.763 -4.571 14.860 1.00 97.00 104 GLU A CA 1
ATOM 820 C C . GLU A 1 104 ? 8.777 -3.252 15.655 1.00 97.00 104 GLU A C 1
ATOM 822 O O . GLU A 1 104 ? 9.762 -2.518 15.615 1.00 97.00 104 GLU A O 1
ATOM 827 N N . LYS A 1 105 ? 7.703 -2.945 16.399 1.00 97.31 105 LYS A N 1
ATOM 828 C CA . LYS A 1 105 ? 7.512 -1.693 17.158 1.00 97.31 105 LYS A CA 1
ATOM 829 C C . LYS A 1 105 ? 7.668 -0.432 16.294 1.00 97.31 105 LYS A C 1
ATOM 831 O O . LYS A 1 105 ? 8.168 0.594 16.755 1.00 97.31 105 LYS A O 1
ATOM 836 N N . SER A 1 106 ? 7.219 -0.502 15.042 1.00 96.62 106 SER A N 1
ATOM 837 C CA . SER A 1 106 ? 7.251 0.599 14.079 1.00 96.62 106 SER A CA 1
ATOM 838 C C . SER A 1 106 ? 5.896 1.299 13.998 1.00 96.62 106 SER A C 1
ATOM 840 O O . SER A 1 106 ? 4.886 0.687 13.651 1.00 96.62 106 SER A O 1
ATOM 842 N N . ALA A 1 107 ? 5.878 2.602 14.284 1.00 95.06 107 ALA A N 1
ATOM 843 C CA . ALA A 1 107 ? 4.659 3.411 14.273 1.00 95.06 107 ALA A CA 1
ATOM 844 C C . ALA A 1 107 ? 4.327 4.028 12.902 1.00 95.06 107 ALA A C 1
ATOM 846 O O . ALA A 1 107 ? 3.197 4.465 12.711 1.00 95.06 107 ALA A O 1
ATOM 847 N N . TYR A 1 108 ? 5.275 4.047 11.954 1.00 95.88 108 TYR A N 1
ATOM 848 C CA . TYR A 1 108 ? 5.187 4.867 10.735 1.00 95.88 108 TYR A CA 1
ATOM 849 C C . TYR A 1 108 ? 3.915 4.609 9.908 1.00 95.88 108 TYR A C 1
ATOM 851 O O . TYR A 1 108 ? 3.198 5.548 9.587 1.00 95.88 108 TYR A O 1
ATOM 859 N N . TYR A 1 109 ? 3.598 3.341 9.622 1.00 96.88 109 TYR A N 1
ATOM 860 C CA . TYR A 1 109 ? 2.381 2.954 8.888 1.00 96.88 109 TYR A CA 1
ATOM 861 C C . TYR A 1 109 ? 1.246 2.465 9.797 1.00 96.88 109 TYR A C 1
ATOM 863 O O . TYR A 1 109 ? 0.164 2.151 9.315 1.00 96.88 109 TYR A O 1
ATOM 871 N N . LEU A 1 110 ? 1.467 2.348 11.111 1.00 97.56 110 LEU A N 1
ATOM 872 C CA . LEU A 1 110 ? 0.536 1.641 11.996 1.00 97.56 110 LEU A CA 1
ATOM 873 C C . LEU A 1 110 ? -0.826 2.341 12.078 1.00 97.56 110 LEU A C 1
ATOM 875 O O . LEU A 1 110 ? -1.866 1.693 11.968 1.00 97.56 110 LEU A O 1
ATOM 879 N N . GLY A 1 111 ? -0.817 3.662 12.268 1.00 97.44 111 GLY A N 1
ATOM 880 C CA . GLY A 1 111 ? -2.039 4.456 12.371 1.00 97.44 111 GLY A CA 1
ATOM 881 C C . GLY A 1 111 ? -2.854 4.434 11.078 1.00 97.44 111 GLY A C 1
ATOM 882 O O . GLY A 1 111 ? -4.042 4.113 11.109 1.00 97.44 111 GLY A O 1
ATOM 883 N N . SER A 1 112 ? -2.210 4.727 9.945 1.00 97.25 112 SER A N 1
ATOM 884 C CA . SER A 1 112 ? -2.858 4.740 8.630 1.00 97.25 112 SER A CA 1
ATOM 885 C C . SER A 1 112 ? -3.350 3.349 8.229 1.00 97.25 112 SER A C 1
ATOM 887 O O . SER A 1 112 ? -4.498 3.215 7.819 1.00 97.25 112 SER A O 1
ATOM 889 N N . ALA A 1 113 ? -2.560 2.292 8.442 1.00 98.00 113 ALA A N 1
ATOM 890 C CA . ALA A 1 113 ? -2.989 0.922 8.159 1.00 98.00 113 ALA A CA 1
ATOM 891 C C . ALA A 1 113 ? -4.224 0.520 8.981 1.00 98.00 113 ALA A C 1
ATOM 893 O O . ALA A 1 113 ? -5.158 -0.053 8.424 1.00 98.00 113 ALA A O 1
ATOM 894 N N . ARG A 1 114 ? -4.284 0.852 10.282 1.00 98.19 114 ARG A N 1
ATOM 895 C CA . ARG A 1 114 ? -5.487 0.616 11.108 1.00 98.19 114 ARG A CA 1
ATOM 896 C C . ARG A 1 114 ? -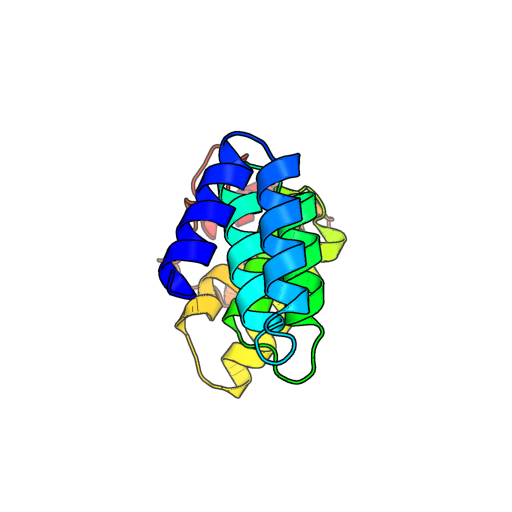6.699 1.371 10.580 1.00 98.19 114 ARG A C 1
ATOM 898 O O . ARG A 1 114 ? -7.782 0.796 10.496 1.00 98.19 114 ARG A O 1
ATOM 905 N N . LEU A 1 115 ? -6.518 2.639 10.224 1.00 97.69 115 LEU A N 1
ATOM 906 C CA . LEU A 1 115 ? -7.595 3.481 9.721 1.00 97.69 115 LEU A CA 1
ATOM 907 C C . LEU A 1 115 ? -8.160 2.950 8.393 1.00 97.69 115 LEU A C 1
ATOM 909 O O . LEU A 1 115 ? -9.376 2.819 8.251 1.00 97.69 115 LEU A O 1
ATOM 913 N N . LEU A 1 116 ? -7.289 2.580 7.453 1.00 97.38 116 LEU A N 1
ATOM 914 C CA . LEU A 1 116 ? -7.690 2.050 6.149 1.00 97.38 116 LEU A CA 1
ATOM 915 C C . LEU A 1 116 ? -8.259 0.628 6.245 1.00 97.38 116 LEU A C 1
ATOM 917 O O . LEU A 1 116 ? -9.258 0.329 5.589 1.00 97.38 116 LEU A O 1
ATOM 921 N N . ALA A 1 117 ? -7.719 -0.225 7.124 1.00 97.50 117 ALA A N 1
ATOM 922 C CA . ALA A 1 117 ? -8.314 -1.528 7.425 1.00 97.50 117 ALA A CA 1
ATOM 923 C C . ALA A 1 117 ? -9.731 -1.378 7.996 1.00 97.50 117 ALA A C 1
ATOM 925 O O . ALA A 1 117 ? -10.650 -2.073 7.558 1.00 97.50 117 ALA A O 1
ATOM 926 N N . ALA A 1 118 ? -9.930 -0.440 8.928 1.00 97.12 118 ALA A N 1
ATOM 927 C CA . ALA A 1 118 ? -11.242 -0.164 9.496 1.00 97.12 118 ALA A CA 1
ATOM 928 C C . ALA A 1 118 ? -12.236 0.325 8.438 1.00 97.12 118 ALA A C 1
ATOM 930 O O . ALA A 1 118 ? -13.383 -0.122 8.425 1.00 97.12 118 ALA A O 1
ATOM 931 N N . LEU A 1 119 ? -11.799 1.201 7.530 1.00 95.56 119 LEU A N 1
ATOM 932 C CA . LEU A 1 119 ? -12.621 1.679 6.420 1.00 95.56 119 LEU A CA 1
ATOM 933 C C . LEU A 1 119 ? -13.012 0.537 5.472 1.00 95.56 119 LEU A C 1
ATOM 935 O O . LEU A 1 119 ? -14.190 0.398 5.139 1.00 95.56 119 LEU A O 1
ATOM 939 N N . CYS A 1 120 ? -12.067 -0.339 5.113 1.00 95.88 120 CYS A N 1
ATOM 940 C CA . CYS A 1 120 ? -12.365 -1.535 4.322 1.00 95.88 120 CYS A CA 1
ATOM 941 C C . CYS A 1 120 ? -13.411 -2.415 5.025 1.00 95.88 120 CYS A C 1
ATOM 943 O O . CYS A 1 120 ? -14.437 -2.749 4.435 1.00 95.88 120 CYS A O 1
ATOM 945 N N . ARG A 1 121 ? -13.205 -2.737 6.311 1.00 95.94 121 ARG A N 1
ATOM 946 C CA . ARG A 1 121 ? -14.133 -3.568 7.098 1.00 95.94 121 ARG A CA 1
ATOM 947 C C . ARG A 1 121 ? -15.516 -2.931 7.233 1.00 95.94 121 ARG A C 1
ATOM 949 O O . ARG A 1 121 ? -16.511 -3.629 7.059 1.00 95.94 121 ARG A O 1
ATOM 956 N N . SER A 1 122 ? -15.581 -1.618 7.453 1.00 95.00 122 SER A N 1
ATOM 957 C CA . SER A 1 122 ? -16.829 -0.846 7.491 1.00 95.00 122 SER A CA 1
ATOM 958 C C . SER A 1 122 ? -17.626 -1.010 6.195 1.00 95.00 122 SER A C 1
ATOM 960 O O . SER A 1 122 ? -18.789 -1.413 6.230 1.00 95.00 122 SER A O 1
ATOM 962 N N . ARG A 1 123 ? -16.983 -0.782 5.043 1.00 93.56 123 ARG A N 1
ATOM 963 C CA . ARG A 1 123 ? -17.610 -0.886 3.715 1.00 93.56 123 ARG A CA 1
ATOM 964 C C . ARG A 1 123 ? -17.980 -2.319 3.328 1.00 93.56 123 ARG A C 1
ATOM 966 O O . ARG A 1 123 ? -18.936 -2.518 2.587 1.00 93.56 123 ARG A O 1
ATOM 973 N N . MET A 1 124 ? -17.280 -3.312 3.874 1.00 94.69 124 MET A N 1
ATOM 974 C CA . MET A 1 124 ? -17.640 -4.731 3.765 1.00 94.69 124 MET A CA 1
ATOM 975 C C . MET A 1 124 ? -18.765 -5.157 4.732 1.00 94.69 124 MET A C 1
ATOM 977 O O . MET A 1 124 ? -19.175 -6.315 4.714 1.00 94.69 124 MET A O 1
ATOM 981 N N . GLY A 1 125 ? -19.260 -4.259 5.592 1.00 94.69 125 GLY A N 1
ATOM 982 C CA . GLY A 1 125 ? -20.330 -4.535 6.557 1.00 94.69 125 GLY A CA 1
ATOM 983 C C . GLY A 1 125 ? -19.869 -5.135 7.892 1.00 94.69 125 GLY A C 1
ATOM 984 O O . GLY A 1 125 ? -20.698 -5.377 8.770 1.00 94.69 125 GLY A O 1
ATOM 985 N N . ASP A 1 126 ? -18.566 -5.327 8.099 1.00 94.94 126 ASP A N 1
ATOM 986 C CA . ASP A 1 126 ? -17.995 -5.838 9.350 1.00 94.94 126 ASP A CA 1
ATOM 987 C C . ASP A 1 126 ? -17.759 -4.696 10.353 1.00 94.94 126 ASP A C 1
ATOM 989 O O . ASP A 1 126 ? -16.633 -4.266 10.637 1.00 94.94 126 ASP A O 1
ATOM 993 N N . LYS A 1 127 ? -18.871 -4.166 10.878 1.00 94.62 127 LYS A N 1
ATOM 994 C CA . LYS A 1 127 ? -18.869 -3.014 11.792 1.00 94.62 127 LYS A CA 1
ATOM 995 C C . LYS A 1 127 ? -18.098 -3.299 13.087 1.00 94.62 127 LYS A C 1
ATOM 997 O O . LYS A 1 127 ? -17.440 -2.405 13.613 1.00 94.62 127 LYS A O 1
ATOM 1002 N N . THR A 1 128 ? -18.152 -4.531 13.597 1.00 95.62 128 THR A N 1
ATOM 1003 C CA . THR A 1 128 ? -17.482 -4.914 14.848 1.00 95.62 128 THR A CA 1
ATOM 1004 C C . THR A 1 128 ? -15.966 -4.842 14.710 1.00 95.62 128 THR A C 1
ATOM 1006 O O . THR A 1 128 ? -15.309 -4.212 15.540 1.00 95.62 128 THR A O 1
ATOM 1009 N N . LYS A 1 129 ? -15.403 -5.431 13.647 1.00 95.00 129 LYS A N 1
ATOM 1010 C CA . LYS A 1 129 ? -13.953 -5.390 13.416 1.00 95.00 129 LYS A CA 1
ATOM 1011 C C . LYS A 1 129 ? -13.480 -3.973 13.097 1.00 95.00 129 LYS A C 1
ATOM 1013 O O . LYS A 1 129 ? -12.434 -3.560 13.592 1.00 95.00 129 LYS A O 1
ATOM 1018 N N . ALA A 1 130 ? -14.272 -3.213 12.336 1.00 96.44 130 ALA A N 1
ATOM 1019 C CA . ALA A 1 130 ? -13.978 -1.814 12.042 1.00 96.44 130 ALA A CA 1
ATOM 1020 C C . ALA A 1 130 ? -13.864 -0.965 13.320 1.00 96.44 130 ALA A C 1
ATOM 1022 O O . ALA A 1 130 ? -12.884 -0.243 13.483 1.00 96.44 130 ALA A O 1
ATOM 1023 N N . LEU A 1 131 ? -14.817 -1.082 14.253 1.00 96.69 131 LEU A N 1
ATOM 1024 C CA . LEU A 1 131 ? -14.781 -0.343 15.523 1.00 96.69 131 LEU A CA 1
ATOM 1025 C C . LEU A 1 131 ? -13.553 -0.698 16.368 1.00 96.69 131 LEU A C 1
ATOM 1027 O O . LEU A 1 131 ? -12.858 0.207 16.823 1.00 96.69 131 LEU A O 1
ATOM 1031 N N . ALA A 1 132 ? -13.243 -1.990 16.506 1.00 96.00 132 ALA A N 1
ATOM 1032 C CA . ALA A 1 132 ? -12.073 -2.439 17.260 1.00 96.00 132 ALA A CA 1
ATOM 1033 C C . ALA A 1 132 ? -10.760 -1.867 16.693 1.00 96.00 132 ALA A C 1
ATOM 1035 O O . ALA A 1 132 ? -9.892 -1.432 17.444 1.00 96.00 132 ALA A O 1
ATOM 1036 N N . MET A 1 133 ? -10.626 -1.812 15.364 1.00 95.94 133 MET A N 1
ATOM 1037 C CA . MET A 1 133 ? -9.462 -1.200 14.717 1.00 95.94 133 MET A CA 1
ATOM 1038 C C . MET A 1 133 ? -9.388 0.310 14.973 1.00 95.94 133 MET A C 1
ATOM 1040 O O . MET A 1 133 ? -8.303 0.826 15.235 1.00 95.94 133 MET A O 1
ATOM 1044 N N . LEU A 1 134 ? -10.524 1.019 14.923 1.00 96.00 134 LEU A N 1
ATOM 1045 C CA . LEU A 1 134 ? -10.578 2.468 15.149 1.00 96.00 134 LEU A CA 1
ATOM 1046 C C . LEU A 1 134 ? -10.239 2.862 16.584 1.00 96.00 134 LEU A C 1
ATOM 1048 O O . LEU A 1 134 ? -9.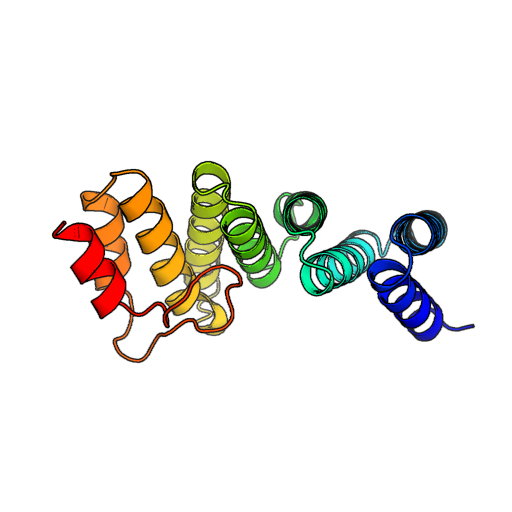688 3.945 16.781 1.00 96.00 134 LEU A O 1
ATOM 1052 N N . ASP A 1 135 ? -10.551 2.036 17.584 1.00 95.88 135 ASP A N 1
ATOM 1053 C CA . ASP A 1 135 ? -10.220 2.322 18.986 1.00 95.88 135 ASP A CA 1
ATOM 1054 C C . ASP A 1 135 ? -8.715 2.544 19.184 1.00 95.88 135 ASP A C 1
ATOM 1056 O O . ASP A 1 135 ? -8.315 3.422 19.948 1.00 95.88 135 ASP A O 1
ATOM 1060 N N . GLU A 1 136 ? -7.892 1.850 18.396 1.00 94.50 136 GLU A N 1
ATOM 1061 C CA . GLU A 1 136 ? -6.433 1.950 18.423 1.00 94.50 136 GLU A CA 1
ATOM 1062 C C . GLU A 1 136 ? -5.845 2.974 17.428 1.00 94.50 136 GLU A C 1
ATOM 1064 O O . GLU A 1 136 ? -4.619 3.072 17.301 1.00 94.50 136 GLU A O 1
ATOM 1069 N N . VAL A 1 137 ? -6.686 3.726 16.704 1.00 95.62 137 VAL A N 1
ATOM 1070 C CA . VAL A 1 137 ? -6.261 4.821 15.813 1.00 95.62 137 VAL A CA 1
ATOM 1071 C C . VAL A 1 137 ? -6.153 6.127 16.616 1.00 95.62 137 VAL A C 1
ATOM 1073 O O . VAL A 1 137 ? -7.173 6.592 17.148 1.00 95.62 137 VAL A O 1
ATOM 1076 N N . PRO A 1 138 ? -4.952 6.740 16.707 1.00 93.19 138 PRO A N 1
ATOM 1077 C CA . PRO A 1 138 ? -4.777 8.073 17.282 1.00 93.19 138 PRO A CA 1
ATOM 1078 C C . PRO A 1 138 ? -5.615 9.135 16.556 1.00 93.19 138 PRO A C 1
ATOM 1080 O O . PRO A 1 138 ? -5.887 9.022 15.363 1.00 93.19 138 PRO A O 1
ATOM 1083 N N . ALA A 1 139 ? -6.052 10.167 17.280 1.00 89.00 139 ALA A N 1
ATOM 1084 C CA . ALA A 1 139 ? -7.001 11.157 16.761 1.00 89.00 139 ALA A CA 1
ATOM 1085 C C . ALA A 1 139 ? -6.430 12.059 15.651 1.00 89.00 139 ALA A C 1
ATOM 1087 O O . ALA A 1 139 ? -7.199 12.622 14.878 1.00 89.00 139 ALA A O 1
ATOM 1088 N N . ASP A 1 140 ? -5.109 12.197 15.594 1.00 91.81 140 ASP A N 1
ATOM 1089 C CA . ASP A 1 140 ? -4.352 13.000 14.632 1.00 91.81 140 ASP A CA 1
ATOM 1090 C C . ASP A 1 140 ? -4.001 12.241 13.344 1.00 91.81 140 ASP A C 1
ATOM 1092 O O . ASP A 1 140 ? -3.446 12.829 12.420 1.00 91.81 140 ASP A O 1
ATOM 1096 N N . VAL A 1 141 ? -4.329 10.948 13.256 1.00 95.50 141 VAL A N 1
ATOM 1097 C CA . VAL A 1 141 ? -4.107 10.172 12.034 1.00 95.50 141 VAL A CA 1
ATOM 1098 C C . VAL A 1 141 ? -5.168 10.511 10.997 1.00 95.50 141 VAL A C 1
ATOM 1100 O O . VAL A 1 141 ? -6.368 10.297 11.212 1.00 95.50 141 VAL A O 1
ATOM 1103 N N . SER A 1 142 ? -4.697 10.933 9.828 1.00 94.94 142 SER A N 1
ATOM 1104 C CA . SER A 1 142 ? -5.510 11.092 8.634 1.00 94.94 142 SER A CA 1
ATOM 1105 C C . SER A 1 142 ? -4.791 10.633 7.367 1.00 94.94 142 SER A C 1
ATOM 1107 O O . SER A 1 142 ? -3.566 10.495 7.333 1.00 94.94 142 SER A O 1
ATOM 1109 N N . VAL A 1 143 ? -5.578 10.338 6.333 1.00 94.06 143 VAL A N 1
ATOM 1110 C CA . VAL A 1 143 ? -5.107 9.929 5.007 1.00 94.06 143 VAL A CA 1
ATOM 1111 C C . VAL A 1 143 ? -5.793 10.807 3.960 1.00 94.06 143 VAL A C 1
ATOM 1113 O O . VAL A 1 143 ? -7.019 10.827 3.880 1.00 94.06 143 VAL A O 1
ATOM 1116 N N . MET A 1 144 ? -5.000 11.528 3.161 1.00 89.88 144 MET A N 1
ATOM 1117 C CA . MET A 1 144 ? -5.482 12.493 2.150 1.00 89.88 144 MET A CA 1
ATOM 1118 C C . MET A 1 144 ? -5.020 12.184 0.718 1.00 89.88 144 MET A C 1
ATOM 1120 O O . MET A 1 144 ? -5.283 12.961 -0.190 1.00 89.88 144 MET A O 1
ATOM 1124 N N . TRP A 1 145 ? -4.279 11.095 0.516 1.00 84.06 145 TRP A N 1
ATOM 1125 C CA . TRP A 1 145 ? -3.590 10.793 -0.747 1.00 84.06 145 TRP A CA 1
ATOM 1126 C C . TRP A 1 145 ? -4.220 9.636 -1.533 1.00 84.06 145 TRP A C 1
ATOM 1128 O O . TRP A 1 145 ? -3.583 9.096 -2.430 1.00 84.06 145 TRP A O 1
ATOM 1138 N N . LEU A 1 146 ? -5.430 9.206 -1.168 1.00 82.62 146 LEU A N 1
ATOM 1139 C CA . LEU A 1 146 ? -6.129 8.149 -1.897 1.00 82.62 146 LEU A CA 1
ATOM 1140 C C . LEU A 1 146 ? -6.917 8.752 -3.055 1.00 82.62 146 LEU A C 1
ATOM 1142 O O . LEU A 1 146 ? -7.841 9.535 -2.824 1.00 82.62 146 LEU A O 1
ATOM 1146 N N . ASP A 1 147 ? -6.618 8.327 -4.278 1.00 75.06 147 ASP A N 1
ATOM 1147 C CA . ASP A 1 147 ? -7.422 8.705 -5.432 1.00 75.06 147 ASP A CA 1
ATOM 1148 C C . ASP A 1 147 ? -8.805 8.038 -5.352 1.00 75.06 147 ASP A C 1
ATOM 1150 O O . ASP A 1 147 ? -8.961 6.901 -4.897 1.00 75.06 147 ASP A O 1
ATOM 1154 N N . GLY A 1 148 ? -9.842 8.773 -5.762 1.00 67.12 148 GLY A N 1
ATOM 1155 C CA . GLY A 1 148 ? -11.236 8.320 -5.682 1.00 67.12 148 GLY A CA 1
ATOM 1156 C C . GLY A 1 148 ? -11.887 8.459 -4.298 1.00 67.12 148 GLY A C 1
ATOM 1157 O O . GLY A 1 148 ? -13.013 7.995 -4.110 1.00 67.12 148 GLY A O 1
ATOM 1158 N N . PHE A 1 149 ? -11.213 9.101 -3.338 1.00 71.69 149 PHE A N 1
ATOM 1159 C CA . PHE A 1 149 ? -11.788 9.493 -2.051 1.00 71.69 149 PHE A CA 1
ATOM 1160 C C . PHE A 1 149 ? -11.905 11.018 -2.004 1.00 71.69 149 PHE A C 1
ATOM 1162 O O . PHE A 1 149 ? -10.904 11.720 -1.912 1.00 71.69 149 PHE A O 1
ATOM 1169 N N . ASP A 1 150 ? -13.139 11.524 -2.078 1.00 60.84 150 ASP A N 1
ATOM 1170 C CA . ASP A 1 150 ? -13.421 12.968 -2.156 1.00 60.84 150 ASP A CA 1
ATOM 1171 C C . ASP A 1 150 ? -13.039 13.738 -0.875 1.00 60.84 150 ASP A C 1
ATOM 1173 O O . ASP A 1 150 ? -12.835 14.949 -0.918 1.00 60.84 150 ASP A O 1
ATOM 1177 N N . ASP A 1 151 ? -12.935 13.034 0.257 1.00 77.38 151 ASP A N 1
ATOM 1178 C CA . ASP A 1 151 ? -12.693 13.601 1.581 1.00 77.38 151 ASP A CA 1
ATOM 1179 C C . ASP A 1 151 ? -11.493 12.933 2.272 1.00 77.38 151 ASP A C 1
ATOM 1181 O O . ASP A 1 151 ? -11.219 11.742 2.098 1.00 77.38 151 ASP A O 1
ATOM 1185 N N . GLU A 1 152 ? -10.830 13.698 3.142 1.00 90.06 152 GLU A N 1
ATOM 1186 C CA . GLU A 1 152 ? -9.827 13.197 4.082 1.00 90.06 152 GLU A CA 1
ATOM 1187 C C . GLU A 1 152 ? -10.387 12.026 4.907 1.00 90.06 152 GLU A C 1
ATOM 1189 O O . GLU A 1 152 ? -11.384 12.156 5.624 1.00 90.06 152 GLU A O 1
ATOM 1194 N N . VAL A 1 153 ? -9.706 10.881 4.867 1.00 93.31 153 VAL A N 1
ATOM 1195 C CA . VAL A 1 153 ? -10.062 9.741 5.708 1.00 93.31 153 VAL A CA 1
ATOM 1196 C C . VAL A 1 153 ? -9.499 9.982 7.102 1.00 93.31 153 VAL A C 1
ATOM 1198 O O . VAL A 1 153 ? -8.290 9.985 7.317 1.00 93.31 153 VAL A O 1
ATOM 1201 N N . THR A 1 154 ? -10.395 10.143 8.069 1.00 95.50 154 THR A N 1
ATOM 1202 C CA . THR A 1 154 ? -10.100 10.262 9.506 1.00 95.50 154 THR A CA 1
ATOM 1203 C C . THR A 1 154 ? -10.921 9.262 10.312 1.00 95.50 154 THR A C 1
ATOM 1205 O O . THR A 1 154 ? -11.983 8.807 9.871 1.00 95.50 154 THR A O 1
ATOM 1208 N N . LYS A 1 155 ? -10.523 8.993 11.562 1.00 95.56 155 LYS A N 1
ATOM 1209 C CA . LYS A 1 155 ? -11.339 8.197 12.500 1.00 95.56 155 LYS A CA 1
ATOM 1210 C C . LYS A 1 155 ? -12.790 8.695 12.582 1.00 95.56 155 LYS A C 1
ATOM 1212 O O . LYS A 1 155 ? -13.718 7.889 12.600 1.00 95.56 155 LYS A O 1
ATOM 1217 N N . ALA A 1 156 ? -13.007 10.012 12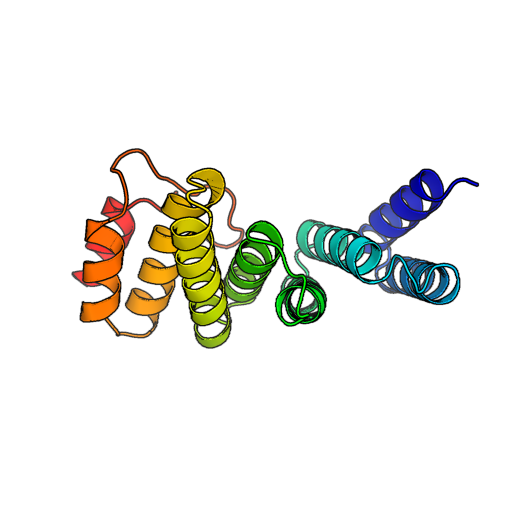.582 1.00 93.56 156 ALA A N 1
ATOM 1218 C CA . ALA A 1 156 ? -14.343 10.603 12.640 1.00 93.56 156 ALA A CA 1
ATOM 1219 C C . ALA A 1 156 ? -15.178 10.305 11.383 1.00 93.56 156 ALA A C 1
ATOM 1221 O O . ALA A 1 156 ? -16.364 9.982 11.499 1.00 93.56 156 ALA A O 1
ATOM 1222 N N . THR A 1 157 ? -14.570 10.372 10.194 1.00 93.06 157 THR A N 1
ATOM 1223 C CA . THR A 1 157 ? -15.266 10.058 8.933 1.00 93.06 157 THR A CA 1
ATOM 1224 C C . THR A 1 157 ? -15.684 8.590 8.863 1.00 93.06 157 THR A C 1
ATOM 1226 O O . THR A 1 157 ? -16.848 8.313 8.574 1.00 93.06 157 THR A O 1
ATOM 1229 N N . VAL A 1 158 ? -14.813 7.654 9.263 1.00 93.81 158 VAL A N 1
ATOM 1230 C CA . VAL A 1 158 ? -15.151 6.220 9.284 1.00 93.81 158 VAL A CA 1
ATOM 1231 C C . VAL A 1 158 ? -16.243 5.922 10.321 1.00 93.81 158 VAL A C 1
ATOM 1233 O O . VAL A 1 158 ? -17.192 5.194 10.036 1.00 93.81 158 VAL A O 1
ATOM 1236 N N . LEU A 1 159 ? -16.194 6.548 11.506 1.00 94.19 159 LEU A N 1
ATOM 1237 C CA . LEU A 1 159 ? -17.268 6.431 12.506 1.00 94.19 159 LEU A CA 1
ATOM 1238 C C . LEU A 1 159 ? -18.618 6.953 11.994 1.00 94.19 159 LEU A C 1
ATOM 1240 O O . LEU A 1 159 ? -19.664 6.419 12.364 1.00 94.19 159 LEU A O 1
ATOM 1244 N N . LYS A 1 160 ? -18.616 8.002 11.165 1.00 91.25 160 LYS A N 1
ATOM 1245 C CA . LYS A 1 160 ? -19.830 8.532 10.535 1.00 91.25 160 LYS A CA 1
ATOM 1246 C C . LYS A 1 160 ? -20.391 7.557 9.499 1.00 91.25 160 LYS A C 1
ATOM 1248 O O . LYS A 1 160 ? -21.607 7.385 9.470 1.00 91.25 160 LYS A O 1
ATOM 1253 N N . GLU A 1 161 ? -19.540 6.911 8.699 1.00 87.75 161 GLU A N 1
ATOM 1254 C CA . GLU A 1 161 ? -19.961 5.860 7.757 1.00 87.75 161 GLU A CA 1
ATOM 1255 C C . GLU A 1 161 ? -20.601 4.670 8.486 1.00 87.75 161 GLU A C 1
ATOM 1257 O O . GLU A 1 161 ? -21.681 4.234 8.105 1.00 87.75 161 GLU A O 1
ATOM 1262 N N . LEU A 1 162 ? -20.010 4.209 9.594 1.00 89.94 162 LEU A N 1
ATOM 1263 C CA . LEU A 1 162 ? -20.523 3.074 10.377 1.00 89.94 162 LEU A CA 1
ATOM 1264 C C . LEU A 1 162 ? -21.927 3.293 10.970 1.00 89.94 162 LEU A C 1
ATOM 1266 O O . LEU A 1 162 ? -22.621 2.321 11.286 1.00 89.94 162 LEU A O 1
ATOM 1270 N N . ARG A 1 163 ? -22.337 4.553 11.156 1.00 84.50 163 ARG A N 1
ATOM 1271 C CA . ARG A 1 163 ? -23.650 4.944 11.703 1.00 84.50 163 ARG A CA 1
ATOM 1272 C C . ARG A 1 163 ? -24.750 5.052 10.648 1.00 84.50 163 ARG A C 1
ATOM 1274 O O . ARG A 1 163 ? -25.909 5.188 11.035 1.00 84.50 163 ARG A O 1
ATOM 1281 N N . ARG A 1 164 ? -24.391 5.044 9.364 1.00 75.12 164 ARG A N 1
ATOM 1282 C CA . ARG A 1 164 ? -25.344 4.933 8.257 1.00 75.12 164 ARG A CA 1
ATOM 1283 C C . ARG A 1 164 ? -25.813 3.480 8.115 1.00 75.12 164 ARG A C 1
ATOM 1285 O O . ARG A 1 164 ? -26.959 3.329 7.652 1.00 75.12 164 ARG A O 1
#

Sequence (164 aa):
MTLKEQLTRARTALRDDEFEGRSLFEELLDQYPNARSDLLRERSLGYAEAGAFDKAFADRRDVADADMSSIADLYFAGEYAMQAGSLDQAAPYFERCIARSLNEKSAYYLGSARLLAALCRSRMGDKTKALAMLDEVPADVSVMWLDGFDDEVTKATVLKELRR

Secondary structure (DSSP, 8-state):
--HHHHHHHHHHHHHH-HHHHHHHHHHHHHH-GGGHHHHHHHHHHHHHHTT-HHHHHHHHHHHHTSTT--HHHHHHHHHHHHHTT-HHHHHHHHHHHHHHHHHTT--TTHHHHHHHHHHHHHHTT-HHHHHHHHHTS-TT-EE---TT-SS-EEHHHHHHHHT-